Protein AF-A0A7S1GGQ8-F1 (afdb_monomer_lite)

Sequence (123 aa):
MMECKKALESSDGDIGKAMDWLRKHGAAKASSKLQGREASEGLVGICVSDDGKSASLVQVASETDFAGRSEAFCSLVTHVASATLSTDQNGIVEDSTLMEATSDGKTVKEALDDAIVAIRENL

InterPro domains:
  IPR001816 Translation elongation factor EFTs/EF1B [MF_00050] (1-123)
  IPR001816 Translation elongation factor EFTs/EF1B [PTHR11741] (1-122)
  IPR009060 UBA-like superfamily [SSF46934] (1-33)
  IPR014039 Translation elongation factor EFTs/EF1B, dimerisation [PF00889] (63-123)
  IPR036402 Elongation factor Ts, dimerisation domain superfamily [G3DSA:3.30.479.20] (40-123)
  IPR036402 Elongation factor Ts, dimerisation domain superfamily [SSF54713] (36-122)

Foldseek 3Di:
DVLLVVLCVVVVNPPVSSVVVCLVVVLVVLQVVQPPQDFPAFDWAKDADPVRPDMFIDTDTWNDNVLNVDPLRVVLNHQLRVQVRPPPDPDDDDPVNSQQGDDPRDGSVSSLSVSCSVSSHHD

Structure (mmCIF, N/CA/C/O backbone):
data_AF-A0A7S1GGQ8-F1
#
_entry.id   AF-A0A7S1GGQ8-F1
#
loop_
_atom_site.group_PDB
_atom_site.id
_atom_site.type_symbol
_atom_site.label_atom_id
_atom_site.label_alt_id
_atom_site.label_comp_id
_atom_site.label_asym_id
_atom_site.label_entity_id
_atom_site.label_seq_id
_atom_site.pdbx_PDB_ins_code
_atom_site.Cartn_x
_atom_site.Cartn_y
_atom_site.Cartn_z
_atom_site.occupancy
_atom_site.B_iso_or_equiv
_atom_site.auth_seq_id
_atom_site.auth_comp_id
_atom_site.auth_asym_id
_atom_site.auth_atom_id
_atom_site.pdbx_PDB_model_num
ATOM 1 N N . MET A 1 1 ? 16.278 4.004 -18.328 1.00 61.31 1 MET A N 1
ATOM 2 C CA . MET A 1 1 ? 16.869 3.340 -19.513 1.00 61.31 1 MET A CA 1
ATOM 3 C C . MET A 1 1 ? 17.873 2.240 -19.131 1.00 61.31 1 MET A C 1
ATOM 5 O O . MET A 1 1 ? 17.742 1.141 -19.645 1.00 61.31 1 MET A O 1
ATOM 9 N N . MET A 1 2 ? 18.798 2.463 -18.181 1.00 82.06 2 MET A N 1
ATOM 10 C CA . MET A 1 2 ? 19.743 1.425 -17.697 1.00 82.06 2 MET A CA 1
ATOM 11 C C . MET A 1 2 ? 19.096 0.241 -16.949 1.00 82.06 2 MET A C 1
ATOM 13 O O . MET A 1 2 ? 19.597 -0.873 -17.040 1.00 82.06 2 MET A O 1
ATOM 17 N N . GLU A 1 3 ? 17.987 0.445 -16.230 1.00 83.38 3 GLU A N 1
ATOM 18 C CA . GLU A 1 3 ? 17.350 -0.640 -15.456 1.00 83.38 3 GLU A CA 1
ATOM 19 C C . GLU A 1 3 ? 16.674 -1.688 -16.348 1.00 83.38 3 GLU A C 1
ATOM 21 O O . GLU A 1 3 ? 16.805 -2.874 -16.082 1.00 83.38 3 GLU A O 1
ATOM 26 N N . CYS A 1 4 ? 16.037 -1.282 -17.452 1.00 85.62 4 CYS A N 1
ATOM 27 C CA . CYS A 1 4 ? 15.476 -2.228 -18.424 1.00 85.62 4 CYS A CA 1
ATOM 28 C C . CYS A 1 4 ? 16.574 -3.102 -19.047 1.00 85.62 4 CYS A C 1
ATOM 30 O O . CYS A 1 4 ? 16.372 -4.294 -19.250 1.00 85.62 4 CYS A O 1
ATOM 32 N N . LYS A 1 5 ? 17.759 -2.523 -19.290 1.00 87.94 5 LYS A N 1
ATOM 33 C CA . LYS A 1 5 ? 18.932 -3.263 -19.771 1.00 87.94 5 LYS A CA 1
ATOM 34 C C . LYS A 1 5 ? 19.414 -4.279 -18.731 1.00 87.94 5 LYS A C 1
ATOM 36 O O . LYS A 1 5 ? 19.575 -5.441 -19.072 1.00 87.94 5 LYS A O 1
ATOM 41 N N . LYS A 1 6 ? 19.559 -3.871 -17.464 1.00 88.25 6 LYS A N 1
ATOM 42 C CA . LYS A 1 6 ? 19.948 -4.773 -16.363 1.00 88.25 6 LYS A CA 1
ATOM 43 C C . LYS A 1 6 ? 18.943 -5.895 -16.125 1.00 88.25 6 LYS A C 1
ATOM 45 O O . LYS A 1 6 ? 19.351 -7.018 -15.852 1.00 88.25 6 LYS A O 1
ATOM 50 N N . ALA A 1 7 ? 17.651 -5.600 -16.231 1.00 88.25 7 ALA A N 1
ATOM 51 C CA . ALA A 1 7 ? 16.595 -6.591 -16.082 1.00 88.25 7 ALA A CA 1
ATOM 52 C C . ALA A 1 7 ? 16.644 -7.648 -17.188 1.00 88.25 7 ALA A C 1
ATOM 54 O O . ALA A 1 7 ? 16.549 -8.835 -16.893 1.00 88.25 7 ALA A O 1
ATOM 55 N N . LEU A 1 8 ? 16.848 -7.220 -18.439 1.00 91.06 8 LEU A N 1
ATOM 56 C CA . LEU A 1 8 ? 17.036 -8.124 -19.574 1.00 91.06 8 LEU A CA 1
ATOM 57 C C . LEU A 1 8 ? 18.320 -8.948 -19.431 1.00 91.06 8 LEU A C 1
ATOM 59 O O . LEU A 1 8 ? 18.281 -10.151 -19.646 1.00 91.06 8 LEU A O 1
ATOM 63 N N . GLU A 1 9 ? 19.431 -8.334 -19.016 1.00 92.94 9 GLU A N 1
ATOM 64 C CA . GLU A 1 9 ? 20.695 -9.041 -18.759 1.00 92.94 9 GLU A CA 1
ATOM 65 C C . GLU A 1 9 ? 20.559 -10.070 -17.626 1.00 92.94 9 GLU A C 1
ATOM 67 O O . GLU A 1 9 ? 21.068 -11.176 -17.743 1.00 92.94 9 GLU A O 1
ATOM 72 N N . SER A 1 10 ? 19.829 -9.742 -16.556 1.00 89.12 10 SER A N 1
ATOM 73 C CA . SER A 1 10 ? 19.604 -10.641 -15.408 1.00 89.12 10 SER A CA 1
ATOM 74 C C . SER A 1 10 ? 18.547 -11.719 -15.672 1.00 89.12 10 SER A C 1
ATOM 76 O O . SER A 1 10 ? 18.334 -12.584 -14.826 1.00 89.12 10 SER A O 1
ATOM 78 N N . SER A 1 11 ? 17.863 -11.641 -16.814 1.00 92.12 11 SER A N 1
ATOM 79 C CA . SER A 1 11 ? 16.790 -12.556 -17.216 1.00 92.12 11 SER A CA 1
ATOM 80 C C . SER A 1 11 ? 17.100 -13.267 -18.533 1.00 92.12 11 SER A C 1
ATOM 82 O O . SER A 1 11 ? 16.191 -13.811 -19.152 1.00 92.12 11 SER A O 1
ATOM 84 N N . ASP A 1 12 ? 18.355 -13.226 -18.993 1.00 91.44 12 ASP A N 1
ATOM 85 C CA . ASP A 1 12 ? 18.805 -13.824 -20.257 1.00 91.44 12 ASP A CA 1
ATOM 86 C C . ASP A 1 12 ? 17.960 -13.407 -21.480 1.00 91.44 12 ASP A C 1
ATOM 88 O O . ASP A 1 12 ? 17.729 -14.180 -22.409 1.00 91.44 12 ASP A O 1
ATOM 92 N N . GLY A 1 13 ? 17.464 -12.167 -21.482 1.00 89.31 13 GLY A N 1
ATOM 93 C CA . GLY A 1 13 ? 16.618 -11.616 -22.545 1.00 89.31 13 GLY A CA 1
ATOM 94 C C . GLY A 1 13 ? 15.148 -12.052 -22.507 1.00 89.31 13 GLY A C 1
ATOM 95 O O . GLY A 1 13 ? 14.374 -11.615 -23.359 1.00 89.31 13 GLY A O 1
ATOM 96 N N . ASP A 1 14 ? 14.733 -12.859 -21.527 1.00 94.25 14 ASP A N 1
ATOM 97 C CA . ASP A 1 14 ? 13.330 -13.221 -21.318 1.00 94.25 14 ASP A CA 1
ATOM 98 C C . ASP A 1 14 ? 12.548 -12.009 -20.794 1.00 94.25 14 ASP A C 1
ATOM 100 O O . ASP A 1 14 ? 12.777 -11.517 -19.687 1.00 94.25 14 ASP A O 1
ATOM 104 N N . ILE A 1 15 ? 11.615 -11.516 -21.610 1.00 91.56 15 ILE A N 1
ATOM 105 C CA . ILE A 1 15 ? 10.827 -10.318 -21.307 1.00 91.56 15 ILE A CA 1
ATOM 106 C C . ILE A 1 15 ? 9.915 -10.543 -20.094 1.00 91.56 15 ILE A C 1
ATOM 108 O O . ILE A 1 15 ? 9.772 -9.635 -19.276 1.00 91.56 15 ILE A O 1
ATOM 112 N N . GLY A 1 16 ? 9.326 -11.734 -19.950 1.00 91.62 16 GLY A N 1
ATOM 113 C CA . GLY A 1 16 ? 8.438 -12.047 -18.830 1.00 91.62 16 GLY A CA 1
ATOM 114 C C . GLY A 1 16 ? 9.202 -12.040 -17.510 1.00 91.62 16 GLY A C 1
ATOM 115 O O . GLY A 1 16 ? 8.833 -11.332 -16.573 1.00 91.62 16 GLY A O 1
ATOM 116 N N . LYS A 1 17 ? 10.346 -12.729 -17.472 1.00 91.38 17 LYS A N 1
ATOM 117 C CA . LYS A 1 17 ? 11.230 -12.723 -16.297 1.00 91.38 17 LYS A CA 1
ATOM 118 C C . LYS A 1 17 ? 11.827 -11.344 -16.022 1.00 91.38 17 LYS A C 1
ATOM 120 O O . LYS A 1 17 ? 11.934 -10.958 -14.862 1.00 91.38 17 LYS A O 1
ATOM 125 N N . ALA A 1 18 ? 12.159 -10.574 -17.059 1.00 89.25 18 ALA A N 1
ATOM 126 C CA . ALA A 1 18 ? 12.664 -9.212 -16.899 1.00 89.25 18 ALA A CA 1
ATOM 127 C C . ALA A 1 18 ? 11.605 -8.274 -16.304 1.00 89.25 18 ALA A C 1
ATOM 129 O O . ALA A 1 18 ? 11.941 -7.415 -15.488 1.00 89.25 18 ALA A O 1
ATOM 130 N N . MET A 1 19 ? 10.331 -8.444 -16.668 1.00 87.50 19 MET A N 1
ATOM 131 C CA . MET A 1 19 ? 9.227 -7.711 -16.049 1.00 87.50 19 MET A CA 1
ATOM 132 C C . MET A 1 19 ? 9.079 -8.056 -14.565 1.00 87.50 19 MET A C 1
ATOM 134 O O . MET A 1 19 ? 9.014 -7.145 -13.739 1.00 87.50 19 MET A O 1
ATOM 138 N N . ASP A 1 20 ? 9.102 -9.341 -14.213 1.00 85.88 20 ASP A N 1
ATOM 139 C CA . ASP A 1 20 ? 9.045 -9.773 -12.812 1.00 85.88 20 ASP A CA 1
ATOM 140 C C . ASP A 1 20 ? 10.255 -9.277 -12.013 1.00 85.88 20 ASP A C 1
ATOM 142 O O . ASP A 1 20 ? 10.130 -8.835 -10.867 1.00 85.88 20 ASP A O 1
ATOM 146 N N . TRP A 1 21 ? 11.437 -9.298 -12.632 1.00 87.69 21 TRP A N 1
ATOM 147 C CA . TRP A 1 21 ? 12.658 -8.771 -12.041 1.00 87.69 21 TRP A CA 1
ATOM 148 C C . TRP A 1 21 ? 12.538 -7.271 -11.762 1.00 87.69 21 TRP A C 1
ATOM 150 O O . TRP A 1 21 ? 12.855 -6.835 -10.652 1.00 87.69 21 TRP A O 1
ATOM 160 N N . LEU A 1 22 ? 12.039 -6.491 -12.732 1.00 84.88 22 LEU A N 1
ATOM 161 C CA . LEU A 1 22 ? 11.810 -5.050 -12.587 1.00 84.88 22 LEU A CA 1
ATOM 162 C C . LEU A 1 22 ? 10.787 -4.744 -11.504 1.00 84.88 22 LEU A C 1
ATOM 164 O O . LEU A 1 22 ? 10.991 -3.797 -10.752 1.00 84.88 22 LEU A O 1
ATOM 168 N N . ARG A 1 23 ? 9.723 -5.541 -11.397 1.00 81.25 23 ARG A N 1
ATOM 169 C CA . ARG A 1 23 ? 8.725 -5.366 -10.344 1.00 81.25 23 ARG A CA 1
ATOM 170 C C . ARG A 1 23 ? 9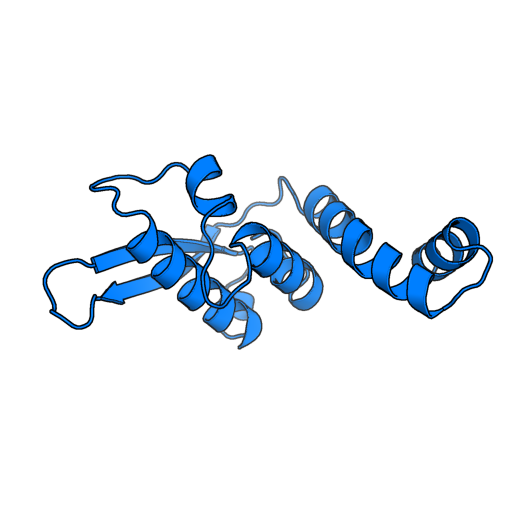.355 -5.525 -8.960 1.00 81.25 23 ARG A C 1
ATOM 172 O O . ARG A 1 23 ? 9.190 -4.658 -8.113 1.00 81.25 23 ARG A O 1
ATOM 179 N N . LYS A 1 24 ? 10.149 -6.581 -8.763 1.00 79.50 24 LYS A N 1
ATOM 180 C CA . LYS A 1 24 ? 10.786 -6.884 -7.470 1.00 79.50 24 LYS A CA 1
ATOM 181 C C . LYS A 1 24 ? 11.908 -5.912 -7.097 1.00 79.50 24 LYS A C 1
ATOM 183 O O . LYS A 1 24 ? 12.023 -5.516 -5.944 1.00 79.50 24 LYS A O 1
ATOM 188 N N . HIS A 1 25 ? 12.754 -5.530 -8.052 1.00 82.00 25 HIS A N 1
ATOM 189 C CA . HIS A 1 25 ? 13.952 -4.726 -7.768 1.00 82.00 25 HIS A CA 1
ATOM 190 C C . HIS A 1 25 ? 13.744 -3.228 -7.996 1.00 82.00 25 HIS A C 1
ATOM 192 O O . HIS A 1 25 ? 14.462 -2.408 -7.420 1.00 82.00 25 HIS A O 1
ATOM 198 N N . GLY A 1 26 ? 12.782 -2.856 -8.841 1.00 78.38 26 GLY A N 1
ATOM 199 C CA . GLY A 1 26 ? 12.473 -1.467 -9.160 1.00 78.38 26 GLY A CA 1
ATOM 200 C C . GLY A 1 26 ? 11.961 -0.708 -7.945 1.00 78.38 26 GLY A C 1
ATOM 201 O O . GLY A 1 26 ? 12.469 0.377 -7.667 1.00 78.38 26 GLY A O 1
ATOM 202 N N . ALA A 1 27 ? 11.034 -1.307 -7.192 1.00 74.50 27 ALA A N 1
ATOM 203 C CA . ALA A 1 27 ? 10.472 -0.691 -5.996 1.00 74.50 27 ALA A CA 1
ATOM 204 C C . ALA A 1 27 ? 11.506 -0.539 -4.876 1.00 74.50 27 ALA A C 1
ATOM 206 O O . ALA A 1 27 ? 11.755 0.579 -4.432 1.00 74.50 27 ALA A O 1
ATOM 207 N N . ALA A 1 28 ? 12.231 -1.610 -4.533 1.00 79.31 28 ALA A N 1
ATOM 208 C CA . ALA A 1 28 ? 13.287 -1.563 -3.519 1.00 79.31 28 ALA A CA 1
ATOM 209 C C . ALA A 1 28 ? 14.343 -0.482 -3.816 1.00 79.31 28 ALA A C 1
ATOM 211 O O . ALA A 1 28 ? 14.821 0.213 -2.917 1.00 79.31 28 ALA A O 1
ATOM 212 N N . LYS A 1 29 ? 14.699 -0.301 -5.093 1.00 79.62 29 LYS A N 1
ATOM 213 C CA . LYS A 1 29 ? 15.656 0.722 -5.528 1.00 79.62 29 LYS A CA 1
ATOM 214 C C . LYS A 1 29 ? 15.068 2.133 -5.563 1.00 79.62 29 LYS A C 1
ATOM 216 O O . LYS A 1 29 ? 15.802 3.094 -5.340 1.00 79.62 29 LYS A O 1
ATOM 221 N N . ALA A 1 30 ? 13.787 2.274 -5.900 1.00 79.12 30 ALA A N 1
ATOM 222 C CA . ALA A 1 30 ? 13.085 3.550 -5.820 1.00 79.12 30 ALA A CA 1
ATOM 223 C C . ALA A 1 30 ? 12.991 3.994 -4.357 1.00 79.12 30 ALA A C 1
ATOM 225 O O . ALA A 1 30 ? 13.486 5.068 -4.032 1.00 79.12 30 ALA A O 1
ATOM 226 N N . SER A 1 31 ? 12.504 3.114 -3.479 1.00 79.50 31 SER A N 1
ATOM 227 C CA . SER A 1 31 ? 12.433 3.339 -2.034 1.00 79.50 31 SER A CA 1
ATOM 228 C C . SER A 1 31 ? 13.797 3.727 -1.460 1.00 79.50 31 SER A C 1
ATOM 230 O O . SER A 1 31 ? 13.937 4.801 -0.891 1.00 79.50 31 SER A O 1
ATOM 232 N N . SER A 1 32 ? 14.862 2.962 -1.719 1.00 83.62 32 SER A N 1
ATOM 233 C CA . SER A 1 32 ? 16.199 3.289 -1.184 1.00 83.62 32 SER A CA 1
ATOM 234 C C . SER A 1 32 ? 16.821 4.587 -1.723 1.00 83.62 32 SER A C 1
ATOM 236 O O . SER A 1 32 ? 17.713 5.138 -1.086 1.00 83.62 32 SER A O 1
ATOM 238 N N . LYS A 1 33 ? 16.374 5.109 -2.873 1.00 83.88 33 LYS A N 1
ATOM 239 C CA . LYS A 1 33 ? 16.797 6.435 -3.371 1.00 83.88 33 LYS A CA 1
ATOM 240 C C . LYS A 1 33 ? 16.032 7.596 -2.743 1.00 83.88 33 LYS A C 1
ATOM 242 O O . LYS A 1 33 ? 16.519 8.726 -2.788 1.00 83.88 33 LYS A O 1
ATOM 247 N N . LEU A 1 34 ? 14.815 7.328 -2.292 1.00 87.00 34 LEU A N 1
ATOM 248 C CA . LEU A 1 34 ? 13.894 8.318 -1.746 1.00 87.00 34 LEU A CA 1
ATOM 249 C C . LEU A 1 34 ? 13.951 8.329 -0.212 1.00 87.00 34 LEU A C 1
ATOM 251 O O . LEU A 1 34 ? 13.711 9.366 0.393 1.00 87.00 34 LEU A O 1
ATOM 255 N N . GLN A 1 35 ? 14.383 7.223 0.400 1.00 83.31 35 GLN A N 1
ATOM 256 C CA . GLN A 1 35 ? 14.631 7.114 1.832 1.00 83.31 35 GLN A CA 1
ATOM 257 C C . GLN A 1 35 ? 15.512 8.249 2.354 1.00 83.31 35 GLN A C 1
ATOM 259 O O . GLN A 1 35 ? 16.535 8.606 1.765 1.00 83.31 35 GLN A O 1
ATOM 264 N N . GLY A 1 36 ? 15.114 8.780 3.508 1.00 84.25 36 GLY A N 1
ATOM 265 C CA . GLY A 1 36 ? 15.798 9.880 4.183 1.00 84.25 36 GLY A CA 1
ATOM 266 C C . GLY A 1 36 ? 15.390 11.268 3.691 1.00 84.25 36 GLY A C 1
ATOM 267 O O . GLY A 1 36 ? 15.860 12.258 4.248 1.00 84.25 36 GLY A O 1
ATOM 268 N N . ARG A 1 37 ? 14.517 11.366 2.681 1.00 91.06 37 ARG A N 1
ATOM 269 C CA . ARG A 1 37 ? 13.841 12.625 2.360 1.00 91.06 37 ARG A CA 1
ATOM 270 C C . ARG A 1 37 ? 12.775 12.924 3.403 1.00 91.06 37 ARG A C 1
ATOM 272 O O . ARG A 1 37 ? 12.123 12.017 3.915 1.00 91.06 37 ARG A O 1
ATOM 279 N N . GLU A 1 38 ? 12.613 14.200 3.715 1.00 92.25 38 GLU A N 1
ATOM 280 C CA . GLU A 1 38 ? 11.623 14.642 4.688 1.00 92.25 38 GLU A CA 1
ATOM 281 C C . GLU A 1 38 ? 10.208 14.464 4.122 1.00 92.25 38 GLU A C 1
ATOM 283 O O . GLU A 1 38 ? 9.900 14.977 3.048 1.00 92.25 38 GLU A O 1
ATOM 288 N N . ALA A 1 39 ? 9.373 13.721 4.849 1.00 92.25 39 ALA A N 1
ATOM 289 C CA . ALA A 1 39 ? 7.972 13.485 4.532 1.00 92.25 39 ALA A CA 1
ATOM 290 C C . ALA A 1 39 ? 7.121 13.979 5.709 1.00 92.25 39 ALA A C 1
ATOM 292 O O . ALA A 1 39 ? 6.981 13.289 6.719 1.00 92.25 39 ALA A O 1
ATOM 293 N N . SER A 1 40 ? 6.626 15.210 5.592 1.00 91.88 40 SER A N 1
ATOM 294 C CA . SER A 1 40 ? 5.865 15.904 6.644 1.00 91.88 40 SER A CA 1
ATOM 295 C C . SER A 1 40 ? 4.402 16.148 6.252 1.00 91.88 40 SER A C 1
ATOM 297 O O . SER A 1 40 ? 3.606 16.568 7.090 1.00 91.88 40 SER A O 1
ATOM 299 N N . GLU A 1 41 ? 4.046 15.869 4.997 1.00 94.31 41 GLU A N 1
ATOM 300 C CA . GLU A 1 41 ? 2.675 15.903 4.486 1.00 94.31 41 GLU A CA 1
ATOM 301 C C . GLU A 1 41 ? 2.070 14.490 4.511 1.00 94.31 41 GLU A C 1
ATOM 303 O O . GLU A 1 41 ? 2.704 13.546 4.985 1.00 94.31 41 GLU A O 1
ATOM 308 N N . GLY A 1 42 ? 0.836 14.323 4.030 1.00 93.94 42 GLY A N 1
ATOM 309 C CA . GLY A 1 42 ? 0.214 13.007 3.865 1.00 93.94 42 GLY A CA 1
ATOM 310 C C . GLY A 1 42 ? -1.265 12.986 4.228 1.00 93.94 42 GLY A C 1
ATOM 311 O O . GLY A 1 42 ? -1.945 14.012 4.193 1.00 93.94 42 GLY A O 1
ATOM 312 N N . LEU A 1 43 ? -1.781 11.804 4.572 1.00 95.75 43 LEU A N 1
ATOM 313 C CA . LEU A 1 43 ? -3.174 11.623 4.985 1.00 95.75 43 LEU A CA 1
ATOM 314 C C . LEU A 1 43 ? -3.292 10.717 6.207 1.00 95.75 43 LEU A C 1
ATOM 316 O O . LEU A 1 43 ? -2.477 9.823 6.442 1.00 95.75 43 LEU A O 1
ATOM 320 N N . VAL A 1 44 ? -4.384 10.922 6.941 1.00 95.75 44 VAL A N 1
ATOM 321 C CA . VAL A 1 44 ? -4.843 10.007 7.985 1.00 95.75 44 VAL A CA 1
ATOM 322 C C . VAL A 1 44 ? -5.979 9.156 7.428 1.00 95.75 44 VAL A C 1
ATOM 324 O O . VAL A 1 44 ? -6.991 9.683 6.965 1.00 95.75 44 VAL A O 1
ATOM 327 N N . GLY A 1 45 ? -5.802 7.839 7.475 1.00 95.69 45 GLY A N 1
ATOM 328 C CA . GLY A 1 45 ? -6.808 6.846 7.122 1.00 95.69 45 GLY A CA 1
ATOM 329 C C . GLY A 1 45 ? -7.509 6.308 8.361 1.00 95.69 45 GLY A C 1
ATOM 330 O O . GLY A 1 45 ? -6.875 6.087 9.392 1.00 95.69 45 GLY A O 1
ATOM 331 N N . ILE A 1 46 ? -8.816 6.075 8.250 1.00 96.06 46 ILE A N 1
ATOM 332 C CA . ILE A 1 46 ? -9.616 5.438 9.297 1.00 96.06 46 ILE A CA 1
ATOM 333 C C . ILE A 1 46 ? -10.392 4.291 8.663 1.00 96.06 46 ILE A C 1
ATOM 335 O O . ILE A 1 46 ? -11.086 4.494 7.667 1.00 96.06 46 ILE A O 1
ATOM 339 N N . CYS A 1 47 ? -10.302 3.103 9.255 1.00 94.69 47 CYS A N 1
ATOM 340 C CA . CYS A 1 47 ? -11.143 1.967 8.897 1.00 94.69 47 CYS A CA 1
ATOM 341 C C . CYS A 1 47 ? -11.922 1.528 10.134 1.00 94.69 47 CYS A C 1
ATOM 343 O O . CYS A 1 47 ? -11.347 1.377 11.209 1.00 94.69 47 CYS A O 1
ATOM 345 N N . VAL A 1 48 ? -13.233 1.350 9.994 1.00 94.88 48 VAL A N 1
ATOM 346 C CA . VAL A 1 48 ? -14.112 0.877 11.067 1.00 94.88 48 VAL A CA 1
ATOM 347 C C . VAL A 1 48 ? -14.620 -0.498 10.665 1.00 94.88 48 VAL A C 1
ATOM 349 O O . VAL A 1 48 ? -15.023 -0.694 9.523 1.00 94.88 48 VAL A O 1
ATOM 352 N N . SER A 1 49 ? -14.581 -1.438 11.602 1.00 93.12 49 SER A N 1
ATOM 353 C CA . SER A 1 49 ? -15.141 -2.779 11.424 1.00 93.12 49 SER A CA 1
ATOM 354 C C . SER A 1 49 ? -16.633 -2.733 11.100 1.00 93.12 49 SER A C 1
ATOM 356 O O . SER A 1 49 ? -17.358 -1.855 11.571 1.00 93.12 49 SER A O 1
ATOM 358 N N . ASP A 1 50 ? -17.111 -3.724 10.349 1.00 91.69 50 ASP A N 1
ATOM 359 C CA . ASP A 1 50 ? -18.521 -3.818 9.947 1.00 91.69 50 ASP A CA 1
ATOM 360 C C . ASP A 1 50 ? -19.487 -3.869 11.142 1.00 91.69 50 ASP A C 1
ATOM 362 O O . ASP A 1 50 ? -20.630 -3.419 11.051 1.00 91.69 50 ASP A O 1
ATOM 366 N N . ASP A 1 51 ? -19.037 -4.410 12.279 1.00 93.06 51 ASP A N 1
ATOM 367 C CA . ASP A 1 51 ? -19.820 -4.476 13.514 1.00 93.06 51 ASP A CA 1
ATOM 368 C C . ASP A 1 51 ? -19.699 -3.215 14.392 1.00 93.06 51 ASP A C 1
ATOM 370 O O . ASP A 1 51 ? -20.358 -3.120 15.432 1.00 93.06 51 ASP A O 1
ATOM 374 N N . GLY A 1 52 ? -18.877 -2.250 13.970 1.00 93.69 52 GLY A N 1
ATOM 375 C CA . GLY A 1 52 ? -18.659 -0.965 14.622 1.00 93.69 52 GLY A CA 1
ATOM 376 C C . GLY A 1 52 ? -17.917 -1.036 15.957 1.00 93.69 52 GLY A C 1
ATOM 377 O O . GLY A 1 52 ? -17.921 -0.043 16.686 1.00 93.69 52 GLY A O 1
ATOM 378 N N . LYS A 1 53 ? -17.319 -2.178 16.325 1.00 92.44 53 LYS A N 1
ATOM 379 C CA . LYS A 1 53 ? -16.697 -2.357 17.651 1.00 92.44 53 LYS A CA 1
ATOM 380 C C . LYS A 1 53 ? -15.205 -2.061 17.683 1.00 92.44 53 LYS A C 1
ATOM 382 O O . LYS A 1 53 ? -14.677 -1.745 18.748 1.00 92.44 53 LYS A O 1
ATOM 387 N N . SER A 1 54 ? -14.535 -2.161 16.544 1.00 91.94 54 SER A N 1
ATOM 388 C CA . SER A 1 54 ? -13.119 -1.835 16.384 1.00 91.94 54 SER A CA 1
ATOM 389 C C . SER A 1 54 ? -12.900 -0.854 15.237 1.00 91.94 54 SER A C 1
ATOM 391 O O . SER A 1 54 ? -13.668 -0.811 14.271 1.00 91.94 54 SER A O 1
ATOM 393 N N . ALA A 1 55 ? -11.846 -0.052 15.355 1.00 93.81 55 ALA A N 1
ATOM 394 C CA . ALA A 1 55 ? -11.400 0.856 14.315 1.00 93.81 55 ALA A CA 1
ATOM 395 C C . ALA A 1 55 ? -9.873 0.954 14.324 1.00 93.81 55 ALA A C 1
ATOM 397 O O . ALA A 1 55 ? -9.250 0.860 15.382 1.00 93.81 55 ALA A O 1
ATOM 398 N N . SER A 1 56 ? -9.290 1.172 13.152 1.00 94.38 56 SER A N 1
ATOM 399 C CA . SER A 1 56 ? -7.880 1.499 12.975 1.00 94.38 56 SER A CA 1
ATOM 400 C C . SER A 1 56 ? -7.742 2.956 12.549 1.00 94.38 56 SER A C 1
ATOM 402 O O . SER A 1 56 ? -8.594 3.503 11.842 1.00 94.38 56 SER A O 1
ATOM 404 N N . LEU A 1 57 ? -6.657 3.585 12.991 1.00 95.19 57 LEU A N 1
ATOM 405 C CA . LEU A 1 57 ? -6.260 4.920 12.571 1.00 95.19 57 LEU A CA 1
ATOM 406 C C . LEU A 1 57 ? -4.793 4.860 12.173 1.00 95.19 57 LEU A C 1
ATOM 408 O O . LEU A 1 57 ? -3.956 4.414 12.955 1.00 95.19 57 LEU A O 1
ATOM 412 N N . VAL A 1 58 ? -4.503 5.281 10.950 1.00 94.75 58 VAL A N 1
ATOM 413 C CA . VAL A 1 58 ? -3.164 5.201 10.366 1.00 94.75 58 VAL A CA 1
ATOM 414 C C . VAL A 1 58 ? -2.797 6.547 9.774 1.00 94.75 58 VAL A C 1
ATOM 416 O O . VAL A 1 58 ? -3.639 7.212 9.174 1.00 94.75 58 VAL A O 1
ATOM 419 N N . GLN A 1 59 ? -1.543 6.948 9.933 1.00 93.94 59 GLN A N 1
ATOM 420 C CA . GLN A 1 59 ? -0.979 8.098 9.242 1.00 93.94 59 GLN A CA 1
ATOM 421 C C . GLN A 1 59 ? 0.008 7.575 8.205 1.00 93.94 59 GLN A C 1
ATOM 423 O O . GLN A 1 59 ? 0.934 6.851 8.556 1.00 93.94 59 GLN A O 1
ATOM 428 N N . VAL A 1 60 ? -0.190 7.948 6.944 1.00 95.12 60 VAL A N 1
ATOM 429 C CA . VAL A 1 60 ? 0.780 7.691 5.876 1.00 95.12 60 VAL A CA 1
ATOM 430 C C . VAL A 1 60 ? 1.355 9.035 5.468 1.00 95.12 60 VAL A C 1
ATOM 432 O O . VAL A 1 60 ? 0.591 9.949 5.142 1.00 95.12 60 VAL A O 1
ATOM 435 N N . ALA A 1 61 ? 2.677 9.161 5.538 1.00 94.56 61 ALA A N 1
ATOM 436 C CA . ALA A 1 61 ? 3.373 10.397 5.225 1.00 94.56 61 ALA A CA 1
ATOM 437 C C . ALA A 1 61 ? 3.685 10.500 3.721 1.00 94.56 61 ALA A C 1
ATOM 439 O O . ALA A 1 61 ? 3.703 9.506 2.999 1.00 94.56 61 ALA A O 1
ATOM 440 N N . SER A 1 62 ? 3.903 11.718 3.239 1.00 94.50 62 SER A N 1
ATOM 441 C CA . SER A 1 62 ? 4.404 12.011 1.895 1.00 94.50 62 SER A CA 1
ATOM 442 C C . SER A 1 62 ? 5.299 13.251 1.902 1.00 94.50 62 SER A C 1
ATOM 444 O O . SER A 1 62 ? 5.275 14.050 2.844 1.00 94.50 62 SER A O 1
ATOM 446 N N . GLU A 1 63 ? 6.107 13.427 0.852 1.00 93.38 63 GLU A N 1
ATOM 447 C CA . GLU A 1 63 ? 6.954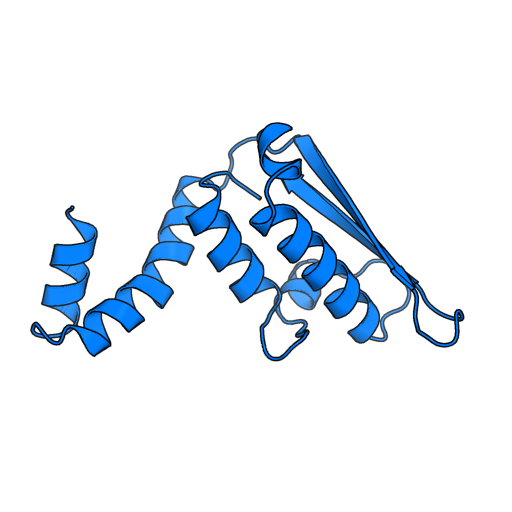 14.620 0.698 1.00 93.38 63 GLU A CA 1
ATOM 448 C C . GLU A 1 63 ? 6.108 15.863 0.379 1.00 93.38 63 GLU A C 1
ATOM 450 O O . GLU A 1 63 ? 6.420 16.958 0.849 1.00 93.38 63 GLU A O 1
ATOM 455 N N . THR A 1 64 ? 5.043 15.713 -0.420 1.00 92.19 64 THR A N 1
ATOM 456 C CA . THR A 1 64 ? 4.192 16.833 -0.857 1.00 92.19 64 THR A CA 1
ATOM 457 C C . THR A 1 64 ? 2.699 16.593 -0.619 1.00 92.19 64 THR A C 1
ATOM 459 O O . THR A 1 64 ? 2.236 15.453 -0.541 1.00 92.19 64 THR A O 1
ATOM 462 N N . ASP A 1 65 ? 1.911 17.672 -0.560 1.00 92.06 65 ASP A N 1
ATOM 463 C CA . ASP A 1 65 ? 0.446 17.615 -0.424 1.00 92.06 65 ASP A CA 1
ATOM 464 C C . ASP A 1 65 ? -0.255 17.117 -1.705 1.00 92.06 65 ASP A C 1
ATOM 466 O O . ASP A 1 65 ? -1.393 16.638 -1.672 1.00 92.06 65 ASP A O 1
ATOM 470 N N . PHE A 1 66 ? 0.417 17.210 -2.857 1.00 89.00 66 PHE A N 1
ATOM 471 C CA . PHE A 1 66 ? -0.105 16.735 -4.136 1.00 89.00 66 PHE A CA 1
ATOM 472 C C . PHE A 1 66 ? -0.205 15.209 -4.186 1.00 89.00 66 PHE A C 1
ATOM 474 O O . PHE A 1 66 ? -1.158 14.693 -4.781 1.00 89.00 66 PHE A O 1
ATOM 481 N N . ALA A 1 67 ? 0.718 14.489 -3.537 1.00 90.44 67 ALA A N 1
ATOM 482 C CA . ALA A 1 67 ? 0.680 13.029 -3.441 1.00 90.44 67 ALA A CA 1
ATOM 483 C C . ALA A 1 67 ? -0.629 12.540 -2.804 1.00 90.44 67 ALA A C 1
ATOM 485 O O . ALA A 1 67 ? -1.266 11.627 -3.339 1.00 90.44 67 ALA A O 1
ATOM 486 N N . GLY A 1 68 ? -1.088 13.237 -1.757 1.00 86.81 68 GLY A N 1
ATOM 487 C CA . GLY A 1 68 ? -2.348 12.983 -1.054 1.00 86.81 68 GLY A CA 1
ATOM 488 C C . GLY A 1 68 ? -3.604 13.071 -1.925 1.00 86.81 68 GLY A C 1
ATOM 489 O O . GLY A 1 68 ? -4.652 12.558 -1.550 1.00 86.81 68 GLY A O 1
ATOM 490 N N . ARG A 1 69 ? -3.527 13.690 -3.108 1.00 88.38 69 ARG A N 1
ATOM 491 C CA . ARG A 1 69 ? -4.659 13.798 -4.045 1.00 88.38 69 ARG A CA 1
ATOM 492 C C . ARG A 1 69 ? -4.657 12.706 -5.112 1.00 88.38 69 ARG A C 1
ATOM 494 O O . ARG A 1 69 ? -5.595 12.642 -5.906 1.00 88.38 69 ARG A O 1
ATOM 501 N N . SER A 1 70 ? -3.609 11.883 -5.179 1.00 92.62 70 SER A N 1
ATOM 502 C CA . SER A 1 70 ? -3.531 10.804 -6.160 1.00 92.62 70 SER A CA 1
ATOM 503 C C . SER A 1 70 ? -4.340 9.590 -5.707 1.00 92.62 70 SER A C 1
ATOM 505 O O . SER A 1 70 ? -4.338 9.213 -4.536 1.00 92.62 70 SER A O 1
ATOM 507 N N . GLU A 1 71 ? -4.990 8.928 -6.661 1.00 93.62 71 GLU A N 1
ATOM 508 C CA . GLU A 1 71 ? -5.744 7.698 -6.404 1.00 93.62 71 GLU A CA 1
ATOM 509 C C . GLU A 1 71 ? -4.852 6.585 -5.833 1.00 93.62 71 GLU A C 1
ATOM 511 O O . GLU A 1 71 ? -5.284 5.837 -4.957 1.00 93.62 71 GLU A O 1
ATOM 516 N N . ALA A 1 72 ? -3.588 6.518 -6.267 1.00 93.44 72 ALA A N 1
ATOM 517 C CA . ALA A 1 72 ? -2.614 5.556 -5.760 1.00 93.44 72 ALA A CA 1
ATOM 518 C C . ALA A 1 72 ? -2.341 5.751 -4.259 1.00 93.44 72 ALA A C 1
ATOM 520 O O . ALA A 1 72 ? -2.319 4.776 -3.511 1.00 93.44 72 ALA A O 1
ATOM 521 N N . PHE A 1 73 ? -2.194 7.000 -3.807 1.00 94.94 73 PHE A N 1
ATOM 522 C CA . PHE A 1 73 ? -1.961 7.308 -2.395 1.00 94.94 73 PHE A CA 1
ATOM 523 C C . PHE A 1 73 ? -3.211 7.060 -1.543 1.00 94.94 73 PHE A C 1
ATOM 525 O O . PHE A 1 73 ? -3.130 6.409 -0.506 1.00 94.94 73 PHE A O 1
ATOM 532 N N . CYS A 1 74 ? -4.389 7.495 -2.003 1.00 94.38 74 CYS A N 1
ATOM 533 C CA . CYS A 1 74 ? -5.649 7.221 -1.303 1.00 94.38 74 CYS A CA 1
ATOM 534 C C . CYS A 1 74 ? -5.917 5.711 -1.165 1.00 94.38 74 CYS A C 1
ATOM 536 O O . CYS A 1 74 ? -6.383 5.248 -0.119 1.00 94.38 74 CYS A O 1
ATOM 538 N N . SER A 1 75 ? -5.587 4.937 -2.203 1.00 94.75 75 SER A N 1
ATOM 539 C CA . SER A 1 75 ? -5.706 3.476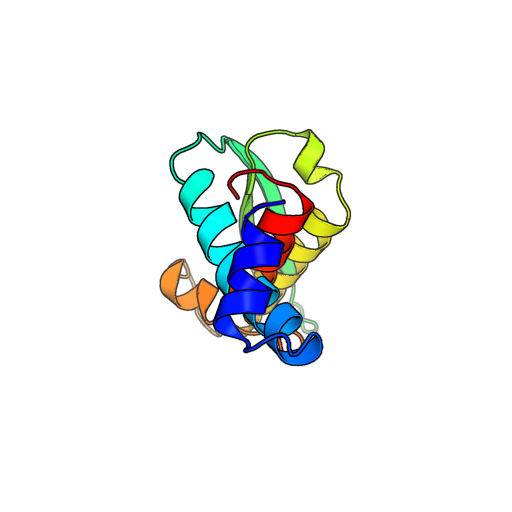 -2.186 1.00 94.75 75 SER A CA 1
ATOM 540 C C . SER A 1 75 ? -4.732 2.846 -1.193 1.00 94.75 75 SER A C 1
ATOM 542 O O . SER A 1 75 ? -5.137 1.976 -0.426 1.00 94.75 75 SER A O 1
ATOM 544 N N . LEU A 1 76 ? -3.480 3.321 -1.148 1.00 95.94 76 LEU A N 1
ATOM 545 C CA . LEU A 1 76 ? -2.494 2.890 -0.155 1.00 95.94 76 LEU A CA 1
ATOM 546 C C . LEU A 1 76 ? -2.996 3.140 1.272 1.00 95.94 76 LEU A C 1
ATOM 548 O O . LEU A 1 76 ? -3.024 2.214 2.074 1.00 95.94 76 LEU A O 1
ATOM 552 N N . VAL A 1 77 ? -3.434 4.362 1.582 1.00 96.44 77 VAL A N 1
ATOM 553 C CA . VAL A 1 77 ? -3.931 4.737 2.918 1.00 96.44 77 VAL A CA 1
ATOM 554 C C . VAL A 1 77 ? -5.086 3.834 3.355 1.00 96.44 77 VAL A C 1
ATOM 556 O O . VAL A 1 77 ? -5.105 3.351 4.488 1.00 96.44 77 VAL A O 1
ATOM 559 N N . THR A 1 78 ? -6.024 3.565 2.445 1.00 95.19 78 THR A N 1
ATOM 560 C CA . THR A 1 78 ? -7.159 2.667 2.703 1.00 95.19 78 THR A CA 1
ATOM 561 C C . THR A 1 78 ? -6.678 1.243 2.976 1.00 95.19 78 THR A C 1
ATOM 563 O O . THR A 1 78 ? -7.069 0.645 3.976 1.00 95.19 78 THR A O 1
ATOM 566 N N . HIS A 1 79 ? -5.775 0.723 2.139 1.00 95.62 79 HIS A N 1
ATOM 567 C CA . HIS A 1 79 ? -5.202 -0.616 2.293 1.00 95.62 79 HIS A CA 1
ATOM 568 C C . HIS A 1 79 ? -4.478 -0.783 3.629 1.00 95.62 79 HIS A C 1
ATOM 570 O O . HIS A 1 79 ? -4.677 -1.779 4.320 1.00 95.62 79 HIS A O 1
ATOM 576 N N . VAL A 1 80 ? -3.671 0.207 4.019 1.00 95.81 80 VAL A N 1
ATOM 577 C CA . VAL A 1 80 ? -2.939 0.222 5.293 1.00 95.81 80 VAL A CA 1
ATOM 578 C C . VAL A 1 80 ? -3.913 0.232 6.471 1.00 95.81 80 VAL A C 1
ATOM 580 O O . VAL A 1 80 ? -3.740 -0.539 7.416 1.00 95.81 80 VAL A O 1
ATOM 583 N N . ALA A 1 81 ? -4.965 1.053 6.414 1.00 95.25 81 ALA A N 1
ATOM 584 C CA . ALA A 1 81 ? -5.976 1.115 7.466 1.00 95.25 81 ALA A CA 1
ATOM 585 C C . ALA A 1 81 ? -6.709 -0.227 7.624 1.00 95.25 81 ALA A C 1
ATOM 587 O O . ALA A 1 81 ? -6.824 -0.7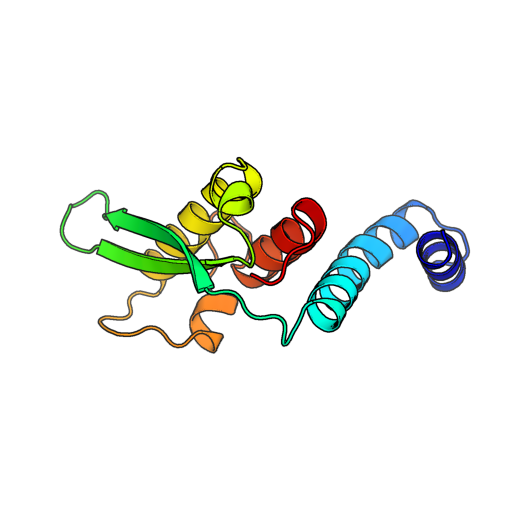40 8.741 1.00 95.25 81 ALA A O 1
ATOM 588 N N . SER A 1 82 ? -7.151 -0.833 6.519 1.00 94.31 82 SER A N 1
ATOM 589 C CA . SER A 1 82 ? -7.811 -2.143 6.524 1.00 94.31 82 SER A CA 1
ATOM 590 C C . SER A 1 82 ? -6.885 -3.258 7.013 1.00 94.31 82 SER A C 1
ATOM 592 O O . SER A 1 82 ? -7.280 -4.049 7.869 1.00 94.31 82 SER A O 1
ATOM 594 N N . ALA A 1 83 ? -5.630 -3.280 6.555 1.00 93.94 83 ALA A N 1
ATOM 595 C CA . ALA A 1 83 ? -4.637 -4.246 7.014 1.00 93.94 83 ALA A CA 1
ATOM 596 C C . ALA A 1 83 ? -4.359 -4.097 8.518 1.00 93.94 83 ALA A C 1
ATOM 598 O O . ALA A 1 83 ? -4.308 -5.097 9.227 1.00 93.94 83 ALA A O 1
ATOM 599 N N . THR A 1 84 ? -4.271 -2.865 9.028 1.00 93.81 84 THR A N 1
ATOM 600 C CA . THR A 1 84 ? -4.087 -2.593 10.465 1.00 93.81 84 THR A CA 1
ATOM 601 C C . THR A 1 84 ? -5.262 -3.106 11.284 1.00 93.81 84 THR A C 1
ATOM 603 O O . THR A 1 84 ? -5.066 -3.718 12.324 1.00 93.81 84 THR A O 1
ATOM 606 N N . LEU A 1 85 ? -6.494 -2.899 10.813 1.00 91.81 85 LEU A N 1
ATOM 607 C CA . LEU A 1 85 ? -7.680 -3.398 11.510 1.00 91.81 85 LEU A CA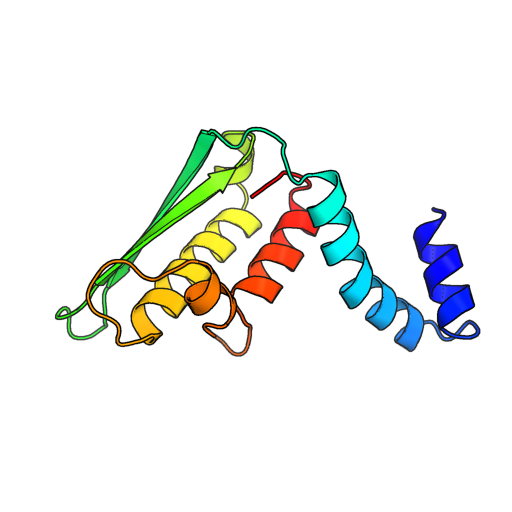 1
ATOM 608 C C . LEU A 1 85 ? -7.685 -4.934 11.601 1.00 91.81 85 LEU A C 1
ATOM 610 O O . LEU A 1 85 ? -8.200 -5.494 12.564 1.00 91.81 85 LEU A O 1
ATOM 614 N N . SER A 1 86 ? -7.087 -5.610 10.617 1.00 88.00 86 SER A N 1
ATOM 615 C CA . SER A 1 86 ? -7.014 -7.072 10.562 1.00 88.00 86 SER A CA 1
ATOM 616 C C . SER A 1 86 ? -5.946 -7.704 11.466 1.00 88.00 86 SER A C 1
ATOM 618 O O . SER A 1 86 ? -5.969 -8.920 11.644 1.00 88.00 86 SER A O 1
ATOM 620 N N . THR A 1 87 ? -5.023 -6.927 12.052 1.00 85.19 87 THR A N 1
ATOM 621 C CA . THR A 1 87 ? -3.931 -7.487 12.876 1.00 85.19 87 THR A CA 1
ATOM 622 C C . THR A 1 87 ? -4.380 -7.966 14.263 1.00 85.19 87 THR A C 1
ATOM 624 O O . THR A 1 87 ? -3.572 -8.559 14.974 1.00 85.19 87 THR A O 1
ATOM 627 N N . ASP A 1 88 ? -5.643 -7.733 14.651 1.00 73.62 88 ASP A N 1
ATOM 628 C CA . ASP A 1 88 ? -6.236 -8.067 15.966 1.00 73.62 88 ASP A CA 1
ATOM 629 C C . ASP A 1 88 ? -5.419 -7.541 17.169 1.00 73.62 88 ASP A C 1
ATOM 631 O O . ASP A 1 88 ? -5.516 -8.026 18.299 1.00 73.62 88 ASP A O 1
ATOM 635 N N . GLN A 1 89 ? -4.577 -6.527 16.934 1.00 77.06 89 GLN A N 1
ATOM 636 C CA . GLN A 1 89 ? -3.784 -5.871 17.965 1.00 77.06 89 GLN A CA 1
ATOM 637 C C . GLN A 1 89 ? -4.499 -4.621 18.469 1.00 77.06 89 GLN A C 1
ATOM 639 O O . GLN A 1 89 ? -4.817 -3.709 17.709 1.00 77.06 89 GLN A O 1
ATOM 644 N N . ASN A 1 90 ? -4.692 -4.548 19.785 1.00 80.81 90 ASN A N 1
ATOM 645 C CA . ASN A 1 90 ? -5.148 -3.328 20.439 1.00 80.81 90 ASN A CA 1
ATOM 646 C C . ASN A 1 90 ? -3.952 -2.447 20.806 1.00 80.81 90 ASN A C 1
ATOM 648 O O . ASN A 1 90 ? -3.087 -2.861 21.578 1.00 80.81 90 ASN A O 1
ATOM 652 N N . GLY A 1 91 ? -3.957 -1.204 20.322 1.00 85.81 91 GLY A N 1
ATOM 653 C CA . GLY A 1 91 ? -2.948 -0.195 20.646 1.00 85.81 91 GLY A CA 1
ATOM 654 C C . GLY A 1 91 ? -2.117 0.223 19.438 1.00 85.81 91 GLY A C 1
ATOM 655 O O . GLY A 1 91 ? -2.594 0.198 18.307 1.00 85.81 91 GLY A O 1
ATOM 656 N N . ILE A 1 92 ? -0.887 0.667 19.698 1.00 87.06 92 ILE A N 1
ATOM 657 C CA . ILE A 1 92 ? 0.052 1.075 18.650 1.00 87.06 92 ILE A CA 1
ATOM 658 C C . ILE A 1 92 ? 0.592 -0.190 17.984 1.00 87.06 92 ILE A C 1
ATOM 660 O O . ILE A 1 92 ? 1.190 -1.032 18.653 1.00 87.06 92 ILE A O 1
ATOM 664 N N . VAL A 1 93 ? 0.369 -0.308 16.679 1.00 88.12 93 VAL A N 1
ATOM 665 C CA . VAL A 1 93 ? 0.955 -1.365 15.854 1.00 88.12 93 VAL A CA 1
ATOM 666 C C . VAL A 1 93 ? 2.311 -0.873 15.367 1.00 88.12 93 VAL A C 1
ATOM 668 O O . VAL A 1 93 ? 2.407 0.200 14.780 1.00 88.12 93 VAL A O 1
ATOM 671 N N . GLU A 1 94 ? 3.356 -1.651 15.627 1.00 89.50 94 GLU A N 1
ATOM 672 C CA . GLU A 1 94 ? 4.705 -1.360 15.140 1.00 89.50 94 GLU A CA 1
ATOM 673 C C . GLU A 1 94 ? 4.759 -1.460 13.610 1.00 89.50 94 GLU A C 1
ATOM 675 O O . GLU A 1 94 ? 4.226 -2.413 13.030 1.00 89.50 94 GLU A O 1
ATOM 680 N N . ASP A 1 95 ? 5.487 -0.546 12.964 1.00 88.00 95 ASP A N 1
ATOM 681 C CA . ASP A 1 95 ? 5.625 -0.507 11.502 1.00 88.00 95 ASP A CA 1
ATOM 682 C C . ASP A 1 95 ? 6.071 -1.858 10.933 1.00 88.00 95 ASP A C 1
ATOM 684 O O . ASP A 1 95 ? 5.552 -2.316 9.923 1.00 88.00 95 ASP A O 1
ATOM 688 N N . SER A 1 96 ? 6.993 -2.552 11.606 1.00 87.38 96 SER A N 1
ATOM 689 C CA . SER A 1 96 ? 7.474 -3.869 11.169 1.00 87.38 96 SER A CA 1
ATOM 690 C C . SER A 1 96 ? 6.356 -4.913 11.073 1.00 87.38 96 SER A C 1
ATOM 692 O O . S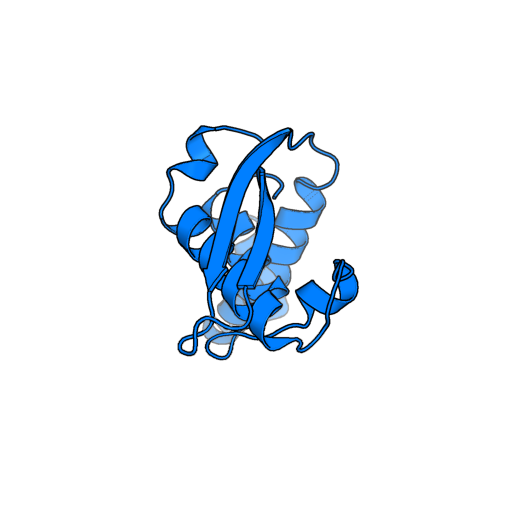ER A 1 96 ? 6.320 -5.681 10.116 1.00 87.38 96 SER A O 1
ATOM 694 N N . THR A 1 97 ? 5.419 -4.903 12.024 1.00 87.56 97 THR A N 1
ATOM 695 C CA . THR A 1 97 ? 4.258 -5.804 12.032 1.00 87.56 97 THR A CA 1
ATOM 696 C C . THR A 1 97 ? 3.244 -5.373 10.978 1.00 87.56 97 THR A C 1
ATOM 698 O O . THR A 1 97 ? 2.685 -6.206 10.265 1.00 87.56 97 THR A O 1
ATOM 701 N N . LEU A 1 98 ? 3.040 -4.063 10.833 1.00 89.50 98 LEU A N 1
ATOM 702 C CA . LEU A 1 98 ? 2.139 -3.500 9.837 1.00 89.50 98 LEU A CA 1
ATOM 703 C C . LEU A 1 98 ? 2.582 -3.825 8.405 1.00 89.50 98 LEU A C 1
ATOM 705 O O . LEU A 1 98 ? 1.750 -4.177 7.577 1.00 89.50 98 LEU A O 1
ATOM 709 N N . MET A 1 99 ? 3.882 -3.764 8.112 1.00 91.44 99 MET A N 1
ATOM 710 C CA . MET A 1 99 ? 4.429 -4.046 6.779 1.00 91.44 99 MET A CA 1
ATOM 711 C C . MET A 1 99 ? 4.154 -5.481 6.308 1.00 91.44 99 MET A C 1
ATOM 713 O O . MET A 1 99 ? 4.035 -5.717 5.104 1.00 91.44 99 MET A O 1
ATOM 717 N N . GLU A 1 100 ? 4.045 -6.426 7.244 1.00 90.75 100 GLU A N 1
ATOM 718 C CA . GLU A 1 100 ? 3.718 -7.834 6.982 1.00 90.75 100 GLU A CA 1
ATOM 719 C C . GLU A 1 100 ? 2.204 -8.096 6.943 1.00 90.75 100 GLU A C 1
ATOM 721 O O . GLU A 1 100 ? 1.761 -9.106 6.385 1.00 90.75 100 GLU A O 1
ATOM 726 N N . ALA A 1 101 ? 1.395 -7.181 7.489 1.00 91.06 101 ALA A N 1
ATOM 727 C CA . ALA A 1 101 ? -0.054 -7.287 7.453 1.00 91.06 101 ALA A CA 1
ATOM 728 C C . ALA A 1 101 ? -0.556 -7.308 6.004 1.00 91.06 101 ALA A C 1
ATOM 730 O O . ALA A 1 101 ? -0.024 -6.643 5.110 1.00 91.06 101 ALA A O 1
ATOM 731 N N . THR A 1 102 ? -1.592 -8.107 5.769 1.00 88.69 102 THR A N 1
ATOM 732 C CA . THR A 1 102 ? -2.131 -8.359 4.433 1.00 88.69 102 THR A CA 1
ATOM 733 C C . THR A 1 102 ? -3.591 -7.944 4.386 1.00 88.69 102 THR A C 1
ATOM 735 O O . THR A 1 102 ? -4.377 -8.334 5.242 1.00 88.69 102 THR A O 1
ATOM 738 N N . SER A 1 103 ? -3.955 -7.206 3.344 1.00 87.94 103 SER A N 1
ATOM 739 C CA . SER A 1 103 ? -5.343 -6.928 2.966 1.00 87.94 103 SER A CA 1
ATOM 740 C C . SER A 1 103 ? -5.498 -7.271 1.487 1.00 87.94 103 SER A C 1
ATOM 742 O O . SER A 1 103 ? -4.534 -7.158 0.735 1.00 87.94 103 SER A O 1
ATOM 744 N N . ASP A 1 104 ? -6.655 -7.772 1.056 1.00 83.12 104 ASP A N 1
ATOM 745 C CA . ASP A 1 104 ? -6.941 -8.096 -0.356 1.00 83.12 104 ASP A CA 1
ATOM 746 C C . ASP A 1 104 ? -5.842 -8.897 -1.093 1.00 83.12 104 ASP A C 1
ATOM 748 O O . ASP A 1 104 ? -5.586 -8.719 -2.285 1.00 83.12 104 ASP A O 1
ATOM 752 N N . GLY A 1 105 ? -5.162 -9.798 -0.375 1.00 85.88 105 GLY A N 1
ATOM 753 C CA . GLY A 1 105 ? -4.116 -10.663 -0.930 1.00 85.88 105 GLY A CA 1
ATOM 754 C C . GLY A 1 105 ? -2.780 -9.975 -1.239 1.00 85.88 105 GLY A C 1
ATOM 755 O O . GLY A 1 105 ? -1.932 -10.596 -1.877 1.00 85.88 105 GLY A O 1
ATOM 756 N N . LYS A 1 106 ? -2.575 -8.729 -0.791 1.00 90.19 106 LYS A N 1
ATOM 757 C CA . LYS A 1 106 ? -1.292 -8.016 -0.866 1.00 90.19 106 LYS A CA 1
ATOM 758 C C . LYS A 1 106 ? -0.837 -7.533 0.506 1.00 90.19 106 LYS A C 1
ATOM 760 O O . LYS A 1 106 ? -1.631 -7.017 1.297 1.00 90.19 106 LYS A O 1
ATOM 765 N N . THR A 1 107 ? 0.460 -7.642 0.760 1.00 94.38 107 THR A N 1
ATOM 766 C CA . THR A 1 107 ? 1.056 -7.069 1.973 1.00 94.38 107 THR A CA 1
ATOM 767 C C . THR A 1 107 ? 1.062 -5.542 1.906 1.00 94.38 107 THR A C 1
ATOM 769 O O . THR A 1 107 ? 1.101 -4.954 0.820 1.00 94.38 107 THR A O 1
ATOM 772 N N . VAL A 1 108 ? 1.054 -4.880 3.063 1.00 94.56 108 VAL A N 1
ATOM 773 C CA . VAL A 1 108 ? 1.224 -3.420 3.139 1.00 94.56 108 VAL A CA 1
ATOM 774 C C . VAL A 1 108 ? 2.533 -2.991 2.484 1.00 94.56 108 VAL A C 1
ATOM 776 O O . VAL A 1 108 ? 2.551 -2.013 1.740 1.00 94.56 108 VAL A O 1
ATOM 779 N N . LYS A 1 109 ? 3.611 -3.756 2.681 1.00 92.75 109 LYS A N 1
ATOM 780 C CA . LYS A 1 109 ? 4.904 -3.487 2.050 1.00 92.75 109 LYS A CA 1
ATOM 781 C C . LYS A 1 109 ? 4.829 -3.465 0.524 1.00 92.75 109 LYS A C 1
ATOM 783 O O . LYS A 1 109 ? 5.356 -2.548 -0.092 1.00 92.75 109 LYS A O 1
ATOM 788 N N . GLU A 1 110 ? 4.169 -4.446 -0.090 1.00 91.56 110 GLU A N 1
ATOM 789 C CA . GLU A 1 110 ? 4.006 -4.483 -1.549 1.00 91.56 110 GLU A CA 1
ATOM 790 C C . GLU A 1 110 ? 3.156 -3.317 -2.062 1.00 91.56 110 GLU A C 1
ATOM 792 O O . GLU A 1 110 ? 3.465 -2.745 -3.106 1.00 91.56 110 GLU A O 1
ATOM 797 N N . ALA A 1 111 ? 2.098 -2.948 -1.333 1.00 93.69 111 ALA A N 1
ATOM 798 C CA . ALA A 1 111 ? 1.271 -1.795 -1.680 1.00 93.69 111 ALA A CA 1
ATOM 799 C C . ALA A 1 111 ? 2.060 -0.477 -1.585 1.00 93.69 111 ALA A C 1
ATOM 801 O O . ALA A 1 111 ? 1.952 0.368 -2.475 1.00 93.69 111 ALA A O 1
ATOM 802 N N . LEU A 1 112 ? 2.881 -0.321 -0.541 1.00 92.62 112 LEU A N 1
ATOM 803 C CA . LEU A 1 112 ? 3.766 0.828 -0.350 1.00 92.62 112 LEU A CA 1
ATOM 804 C C . LEU A 1 112 ? 4.802 0.919 -1.476 1.00 92.62 112 LEU A C 1
ATOM 806 O O . LEU A 1 112 ? 4.971 1.972 -2.083 1.00 92.62 112 LEU A O 1
ATOM 810 N N . ASP A 1 113 ? 5.444 -0.199 -1.801 1.00 90.50 113 ASP A N 1
ATOM 811 C CA . ASP A 1 113 ? 6.414 -0.314 -2.888 1.00 90.50 113 ASP A CA 1
ATOM 812 C C . ASP A 1 113 ? 5.798 0.054 -4.255 1.00 90.50 113 ASP A C 1
ATOM 814 O O . ASP A 1 113 ? 6.387 0.833 -5.016 1.00 90.50 113 ASP A O 1
ATOM 818 N N . ASP A 1 114 ? 4.592 -0.446 -4.555 1.00 90.19 114 ASP A N 1
ATOM 819 C CA . ASP A 1 114 ? 3.831 -0.095 -5.764 1.00 90.19 114 ASP A CA 1
ATOM 820 C C . ASP A 1 114 ? 3.524 1.427 -5.795 1.00 90.19 114 ASP A C 1
ATOM 822 O O . ASP A 1 114 ? 3.698 2.084 -6.830 1.00 90.19 114 ASP A O 1
ATOM 826 N N . ALA A 1 115 ? 3.120 2.013 -4.659 1.00 92.12 115 ALA A N 1
ATOM 827 C CA . ALA A 1 115 ? 2.796 3.437 -4.539 1.00 92.12 115 ALA A CA 1
ATOM 828 C C . ALA A 1 115 ? 4.027 4.346 -4.689 1.00 92.12 115 ALA A C 1
ATOM 830 O O . ALA A 1 115 ? 3.965 5.337 -5.420 1.00 92.12 115 ALA A O 1
ATOM 831 N N . ILE A 1 116 ? 5.166 3.987 -4.088 1.00 91.12 116 ILE A N 1
ATOM 832 C CA . ILE A 1 116 ? 6.438 4.713 -4.236 1.00 91.12 116 ILE A CA 1
ATOM 833 C C . ILE A 1 116 ? 6.861 4.756 -5.708 1.00 91.12 116 ILE A C 1
ATOM 835 O O . ILE A 1 116 ? 7.311 5.790 -6.205 1.00 91.12 116 ILE A O 1
ATOM 839 N N . VAL A 1 117 ? 6.699 3.657 -6.451 1.00 89.06 117 VAL A N 1
ATOM 840 C CA . VAL A 1 117 ? 7.031 3.624 -7.886 1.00 89.06 117 VAL A CA 1
ATOM 841 C C . VAL A 1 117 ? 6.103 4.528 -8.704 1.00 89.06 117 VAL A C 1
ATOM 843 O O . VAL A 1 117 ? 6.564 5.185 -9.647 1.00 89.06 117 VAL A O 1
ATOM 846 N N . ALA A 1 118 ? 4.815 4.570 -8.354 1.00 89.69 118 ALA A N 1
ATOM 847 C CA . ALA A 1 118 ? 3.814 5.377 -9.044 1.00 89.69 118 ALA A CA 1
ATOM 848 C C . ALA A 1 118 ? 3.973 6.882 -8.766 1.00 89.69 118 ALA A C 1
ATOM 850 O O . ALA A 1 118 ? 3.968 7.680 -9.705 1.00 89.69 118 ALA A O 1
ATOM 851 N N . ILE A 1 119 ? 4.145 7.257 -7.497 1.00 91.50 119 ILE A N 1
ATOM 852 C CA . ILE A 1 119 ? 4.159 8.648 -7.018 1.00 91.50 119 ILE A CA 1
ATOM 853 C C . ILE A 1 119 ? 5.563 9.255 -7.120 1.00 91.50 119 ILE A C 1
ATOM 855 O O . ILE A 1 119 ? 5.708 10.421 -7.478 1.00 91.50 119 ILE A O 1
ATOM 859 N N . ARG A 1 120 ? 6.605 8.436 -6.919 1.00 90.00 120 ARG A N 1
ATOM 860 C CA . ARG A 1 120 ? 8.030 8.820 -6.927 1.00 90.00 120 ARG A CA 1
ATOM 861 C C . ARG A 1 120 ? 8.436 9.777 -5.804 1.00 90.00 120 ARG A C 1
ATOM 863 O O . ARG A 1 120 ? 9.375 10.556 -5.978 1.00 90.00 120 ARG A O 1
ATOM 870 N N . GLU A 1 121 ? 7.772 9.655 -4.665 1.00 91.81 121 GLU A N 1
ATOM 871 C CA . GLU A 1 121 ? 8.098 10.334 -3.409 1.00 91.81 121 GLU A CA 1
ATOM 872 C C . GLU A 1 121 ? 8.445 9.306 -2.325 1.00 91.81 121 GLU A C 1
ATOM 874 O O . GLU A 1 121 ? 8.137 8.118 -2.458 1.00 91.81 121 GLU A O 1
ATOM 879 N N . ASN A 1 122 ? 9.123 9.767 -1.280 1.00 91.50 122 ASN A N 1
ATOM 880 C CA . ASN A 1 122 ? 9.270 9.063 -0.019 1.00 91.50 122 ASN A CA 1
ATOM 881 C C . ASN A 1 122 ? 7.925 9.056 0.712 1.00 91.50 122 ASN A C 1
ATOM 883 O O . ASN A 1 122 ? 7.325 10.118 0.895 1.00 91.50 122 ASN A O 1
ATOM 887 N N . LEU A 1 123 ? 7.478 7.864 1.097 1.00 90.25 123 LEU A N 1
ATOM 888 C CA . LEU A 1 123 ? 6.203 7.602 1.762 1.00 90.25 123 LEU A CA 1
ATOM 889 C C . LEU A 1 123 ? 6.451 6.793 3.037 1.00 90.25 123 LEU A C 1
ATOM 891 O O . LEU A 1 123 ? 7.389 5.957 3.000 1.00 90.25 123 LEU A O 1
#

Organism: Cyclophora tenuis (NCBI:txid216820)

Secondary structure (DSSP, 8-state):
-HHHHHHHHTTTT-HHHHHHHHHHHHHHHHHHHHTTS---EEEEEEEE-TTSS-EEEEEEEESSTTGGGSHHHHHHHHHHHHHHHTT---SPPPHHHHHH-EETTEEHHHHHHHHHHHH-S--

Radius of gyration: 16.32 Å; chains: 1; bounding box: 40×31×43 Å

pLDDT: mean 89.6, std 5.6, range [61.31, 96.44]